Protein AF-A0A0G0XIB4-F1 (afdb_monomer_lite)

InterPro domains:
  IPR001347 SIS domain [PF01380] (2-61)
  IPR001347 SIS domain [PS51464] (1-76)
  IPR035466 GlmS/AgaS, SIS domain 1 [cd05008] (2-67)
  IPR046348 SIS domain superfamily [SSF53697] (2-112)

Foldseek 3Di:
DDPLVVLVVCVVVVHAFADEEQDDPPSSQVSHPHHHHLVQPDDPDPQDDSSVVSVVLVVQLVVCVVVVNNVVSVVVVVVVVVVVVVCVDPVNVVVVVVVCVVCLPPPDDDDDDDDVCVVVRVSVVVVCCVVSVVVVVVVVVVCVVVVD

Structure (mmCIF, N/CA/C/O backbone):
data_AF-A0A0G0XIB4-F1
#
_entry.id   AF-A0A0G0XIB4-F1
#
loop_
_atom_site.group_PDB
_atom_site.id
_atom_site.type_symbol
_atom_site.label_atom_id
_atom_site.label_alt_id
_atom_site.label_comp_id
_atom_site.label_asym_id
_atom_site.label_entity_id
_atom_site.label_seq_id
_atom_site.pdbx_PDB_ins_code
_atom_site.Cartn_x
_atom_site.Cartn_y
_atom_site.Cartn_z
_atom_site.occupancy
_atom_site.B_iso_or_equiv
_atom_site.auth_seq_id
_atom_site.auth_comp_id
_atom_site.auth_asym_id
_atom_site.auth_atom_id
_atom_site.pdbx_PDB_model_num
ATOM 1 N N . MET A 1 1 ? -15.398 -2.734 -13.337 1.00 52.03 1 MET A N 1
ATOM 2 C CA . MET A 1 1 ? -14.143 -3.179 -13.973 1.00 52.03 1 MET A CA 1
ATOM 3 C C . MET A 1 1 ? -13.366 -3.996 -12.958 1.00 52.03 1 MET A C 1
ATOM 5 O O . MET A 1 1 ? -13.065 -3.476 -11.889 1.00 52.03 1 MET A O 1
ATOM 9 N N . ASP A 1 2 ? -13.130 -5.273 -13.250 1.00 86.25 2 ASP A N 1
ATOM 10 C CA . ASP A 1 2 ? -12.326 -6.165 -12.408 1.00 86.25 2 ASP A CA 1
ATOM 11 C C . ASP A 1 2 ? -10.836 -6.011 -12.775 1.00 86.25 2 ASP A C 1
ATOM 13 O O . ASP A 1 2 ? -10.474 -5.894 -13.952 1.00 86.25 2 ASP A O 1
ATOM 17 N N . ILE A 1 3 ? -9.955 -6.002 -11.772 1.00 86.62 3 ILE A N 1
ATOM 18 C CA . ILE A 1 3 ? -8.498 -5.926 -11.950 1.00 86.62 3 ILE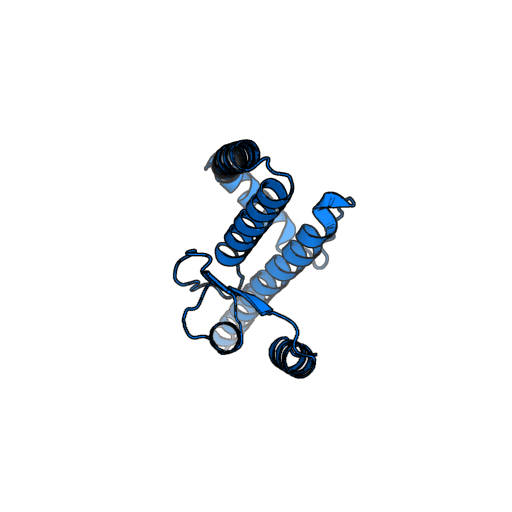 A CA 1
ATOM 19 C C . ILE A 1 3 ? -8.015 -7.091 -12.823 1.00 86.62 3 ILE A C 1
ATOM 21 O O . ILE A 1 3 ? -7.171 -6.899 -13.696 1.00 86.62 3 ILE A O 1
ATOM 25 N N . LEU A 1 4 ? -8.568 -8.292 -12.630 1.00 90.25 4 LEU A N 1
ATOM 26 C CA . LEU A 1 4 ? -8.135 -9.477 -13.370 1.00 90.25 4 LEU A CA 1
ATOM 27 C C . LEU A 1 4 ? -8.483 -9.391 -14.855 1.00 90.25 4 LEU A C 1
ATOM 29 O O . LEU A 1 4 ? -7.665 -9.760 -15.693 1.00 90.25 4 LEU A O 1
ATOM 33 N N . GLU A 1 5 ? -9.669 -8.885 -15.189 1.00 91.69 5 GLU A N 1
ATOM 34 C CA . GLU A 1 5 ? -10.079 -8.677 -16.581 1.00 91.69 5 GLU A CA 1
ATOM 35 C C . GLU A 1 5 ? -9.167 -7.657 -17.276 1.00 91.69 5 GLU A C 1
ATOM 37 O O . GLU A 1 5 ? -8.714 -7.861 -18.400 1.00 91.69 5 GLU A O 1
ATOM 42 N N . SER A 1 6 ? -8.832 -6.587 -16.557 1.00 91.69 6 SER A N 1
ATOM 43 C CA . SER A 1 6 ? -7.949 -5.522 -17.037 1.00 91.69 6 SER A CA 1
ATOM 44 C C . SER A 1 6 ? -6.541 -6.045 -17.329 1.00 91.69 6 SER A C 1
ATOM 46 O O . SER A 1 6 ? -5.966 -5.758 -18.377 1.00 91.69 6 SER A O 1
ATOM 48 N N . VAL A 1 7 ? -6.000 -6.865 -16.423 1.00 92.94 7 VAL A N 1
ATOM 49 C CA . VAL A 1 7 ? -4.682 -7.492 -16.581 1.00 92.94 7 VAL A CA 1
ATOM 50 C C . VAL A 1 7 ? -4.672 -8.495 -17.735 1.00 92.94 7 VAL A C 1
ATOM 52 O O . VAL A 1 7 ? -3.703 -8.526 -18.490 1.00 92.94 7 VAL A O 1
ATOM 55 N N . LYS A 1 8 ? -5.745 -9.277 -17.921 1.00 92.44 8 LYS A N 1
ATOM 56 C CA . LYS A 1 8 ? -5.875 -10.193 -19.068 1.00 92.44 8 LYS A CA 1
ATOM 57 C C . LYS A 1 8 ? -5.827 -9.436 -20.397 1.00 92.44 8 LYS A C 1
ATOM 59 O O . LYS A 1 8 ? -4.979 -9.746 -21.226 1.00 92.44 8 LYS A O 1
ATOM 64 N N . LYS A 1 9 ? -6.630 -8.376 -20.540 1.00 93.88 9 LYS A N 1
ATOM 65 C CA . LYS A 1 9 ? -6.638 -7.505 -21.732 1.00 93.88 9 LYS A CA 1
ATOM 66 C C . LYS A 1 9 ? -5.281 -6.845 -21.992 1.00 93.88 9 LYS A C 1
ATOM 68 O O . LYS A 1 9 ? -4.846 -6.732 -23.134 1.00 93.88 9 LYS A O 1
ATOM 73 N N . ALA A 1 10 ? -4.579 -6.417 -20.942 1.00 93.06 10 ALA A N 1
ATOM 74 C CA . ALA A 1 10 ? -3.225 -5.879 -21.080 1.00 93.06 10 ALA A CA 1
ATOM 75 C C . ALA A 1 10 ? -2.234 -6.946 -21.582 1.00 93.06 10 ALA A C 1
ATOM 77 O O . ALA A 1 10 ? -1.400 -6.665 -22.444 1.00 93.06 10 ALA A O 1
ATOM 78 N N . LYS A 1 11 ? -2.360 -8.185 -21.094 1.00 91.81 11 LYS A N 1
ATOM 79 C CA . LYS A 1 11 ? -1.515 -9.309 -21.506 1.00 91.81 11 LYS A CA 1
ATOM 80 C C . LYS A 1 11 ? -1.782 -9.755 -22.946 1.00 91.81 11 LYS A C 1
ATOM 82 O O . LYS A 1 11 ? -0.832 -10.044 -23.666 1.00 91.81 11 LYS A O 1
ATOM 87 N N . GLU A 1 12 ? -3.038 -9.733 -23.394 1.00 94.06 12 GLU A N 1
ATOM 88 C CA . GLU A 1 12 ? -3.418 -9.943 -24.805 1.00 94.06 12 GLU A CA 1
ATOM 89 C C . GLU A 1 12 ? -2.713 -8.942 -25.733 1.00 94.06 12 GLU A C 1
ATOM 91 O O . GLU A 1 12 ? -2.263 -9.295 -26.820 1.00 94.06 12 GLU A O 1
ATOM 96 N N . ARG A 1 13 ? -2.513 -7.707 -25.257 1.00 95.62 13 ARG A N 1
ATOM 97 C CA . ARG A 1 13 ? -1.742 -6.659 -25.945 1.00 95.62 13 ARG A CA 1
ATOM 98 C C . ARG A 1 13 ? -0.224 -6.775 -25.753 1.00 95.62 13 ARG A C 1
ATOM 100 O O . ARG A 1 13 ? 0.499 -5.828 -26.044 1.00 95.62 13 ARG A O 1
ATOM 107 N N . ARG A 1 14 ? 0.270 -7.917 -25.264 1.00 93.62 14 ARG A N 1
ATOM 108 C CA . ARG A 1 14 ? 1.693 -8.211 -25.010 1.00 93.62 14 ARG A CA 1
ATOM 109 C C . ARG A 1 14 ? 2.369 -7.277 -23.994 1.00 93.62 14 ARG A C 1
ATOM 111 O O . ARG A 1 14 ? 3.598 -7.213 -23.953 1.00 93.62 14 ARG A O 1
ATOM 118 N N . ALA A 1 15 ? 1.604 -6.577 -23.152 1.00 94.88 15 ALA A N 1
ATOM 119 C CA . ALA A 1 15 ? 2.175 -5.752 -22.092 1.00 94.88 15 ALA A CA 1
ATOM 120 C C . ALA A 1 15 ? 2.822 -6.626 -21.008 1.00 94.88 15 ALA A C 1
ATOM 122 O O . ALA A 1 15 ? 2.275 -7.663 -20.624 1.00 94.88 15 ALA A O 1
ATOM 123 N N . LYS A 1 16 ? 3.968 -6.180 -20.483 1.00 94.12 16 LYS A N 1
ATOM 124 C CA . LYS A 1 16 ? 4.590 -6.792 -19.306 1.00 94.12 16 LYS A CA 1
ATOM 125 C C . LYS A 1 16 ? 3.819 -6.402 -18.054 1.00 94.12 16 LYS A C 1
ATOM 127 O O . LYS A 1 16 ? 3.543 -5.225 -17.831 1.00 94.12 16 LYS A O 1
ATOM 132 N N . ILE A 1 17 ? 3.498 -7.385 -17.223 1.00 94.12 17 ILE A N 1
ATOM 133 C CA . ILE A 1 17 ? 2.692 -7.184 -16.021 1.00 94.12 17 ILE A CA 1
ATOM 134 C C . ILE A 1 17 ? 3.565 -7.355 -14.781 1.00 94.12 17 ILE A C 1
ATOM 136 O O . ILE A 1 17 ? 4.075 -8.444 -14.519 1.00 94.12 17 ILE A O 1
ATOM 140 N N . ALA A 1 18 ? 3.671 -6.302 -13.975 1.00 92.12 18 ALA A N 1
ATOM 141 C CA . ALA A 1 18 ? 4.213 -6.373 -12.624 1.00 92.12 18 ALA A CA 1
ATOM 142 C C . ALA A 1 18 ? 3.073 -6.337 -11.600 1.00 92.12 18 ALA A C 1
ATOM 144 O O . ALA A 1 18 ? 2.210 -5.461 -11.669 1.00 92.12 18 ALA A O 1
ATOM 145 N N . CYS A 1 19 ? 3.059 -7.268 -10.644 1.00 92.69 19 CYS A N 1
ATOM 146 C CA . CYS A 1 19 ? 2.123 -7.228 -9.522 1.00 92.69 19 CYS A CA 1
ATOM 147 C C . CYS A 1 19 ? 2.823 -7.057 -8.183 1.00 92.69 19 CYS A C 1
ATOM 149 O O . CYS A 1 19 ? 3.882 -7.635 -7.930 1.00 92.69 19 CYS A O 1
ATOM 151 N N . LEU A 1 20 ? 2.120 -6.368 -7.290 1.00 91.62 20 LEU A N 1
ATOM 152 C CA . LEU A 1 20 ? 2.424 -6.285 -5.875 1.00 91.62 20 LEU A CA 1
ATOM 153 C C . LEU A 1 20 ? 1.245 -6.872 -5.096 1.00 91.62 20 LEU A C 1
ATOM 155 O O . LEU A 1 20 ? 0.137 -6.341 -5.138 1.00 91.62 20 LEU A O 1
ATOM 159 N N . THR A 1 21 ? 1.458 -8.005 -4.432 1.00 90.62 21 THR A N 1
ATOM 160 C CA . THR A 1 21 ? 0.392 -8.751 -3.746 1.00 90.62 21 THR A CA 1
ATOM 161 C C . THR A 1 21 ? 0.884 -9.336 -2.431 1.00 90.62 21 THR A C 1
ATOM 163 O O . THR A 1 21 ? 2.073 -9.564 -2.240 1.00 90.62 21 THR A O 1
ATOM 166 N N . ASN A 1 22 ? -0.024 -9.561 -1.485 1.00 88.12 22 ASN A N 1
ATOM 167 C CA . ASN A 1 22 ? 0.318 -10.154 -0.191 1.00 88.12 22 ASN A CA 1
ATOM 168 C C . ASN A 1 22 ? 0.088 -11.674 -0.172 1.00 88.12 22 ASN A C 1
ATOM 170 O O . ASN A 1 22 ? 0.518 -12.345 0.760 1.00 88.12 22 ASN A O 1
ATOM 174 N N . VAL A 1 23 ? -0.611 -12.210 -1.181 1.00 85.75 23 VAL A N 1
ATOM 175 C CA . VAL A 1 23 ? -1.009 -13.621 -1.235 1.00 85.75 23 VAL A CA 1
ATOM 176 C C . VAL A 1 23 ? -0.254 -14.320 -2.368 1.00 85.75 23 VAL A C 1
ATOM 178 O O . VAL A 1 23 ? -0.566 -14.069 -3.546 1.00 85.75 23 VAL A O 1
ATOM 181 N N . PRO A 1 24 ? 0.721 -15.191 -2.043 1.00 86.44 24 PRO A N 1
ATOM 182 C CA . PRO A 1 24 ? 1.410 -15.984 -3.051 1.00 86.44 24 PRO A CA 1
ATOM 183 C C . PRO A 1 24 ? 0.411 -16.897 -3.765 1.00 86.44 24 PRO A C 1
ATOM 185 O O . PRO A 1 24 ? -0.561 -17.366 -3.178 1.00 86.44 24 PRO A O 1
ATOM 188 N N . GLY A 1 25 ? 0.616 -17.108 -5.064 1.00 85.81 25 GLY A N 1
ATOM 189 C CA . GLY A 1 25 ? -0.233 -17.999 -5.855 1.00 85.81 25 GLY A CA 1
ATOM 190 C C . GLY A 1 25 ? -1.643 -17.480 -6.156 1.00 85.81 25 GLY A C 1
ATOM 191 O O . GLY A 1 25 ? -2.394 -18.198 -6.806 1.00 85.81 25 GLY A O 1
ATOM 192 N N . SER A 1 26 ? -2.016 -16.258 -5.756 1.00 88.62 26 SER A N 1
ATOM 193 C CA . SER A 1 26 ? -3.292 -15.630 -6.148 1.00 88.62 26 SER A CA 1
ATOM 194 C C . SER A 1 26 ? -3.445 -15.497 -7.675 1.00 88.62 26 SER A C 1
ATOM 196 O O . SER A 1 26 ? -2.461 -15.519 -8.414 1.00 88.62 26 SER A O 1
ATOM 198 N N . SER A 1 27 ? -4.675 -15.334 -8.179 1.00 90.62 27 SER A N 1
ATOM 199 C CA . SER A 1 27 ? -4.926 -15.214 -9.628 1.00 90.62 27 SER A CA 1
ATOM 200 C C . SER A 1 27 ? -4.101 -14.099 -10.276 1.00 90.62 27 SER A C 1
ATOM 202 O O . SER A 1 27 ? -3.509 -14.317 -11.328 1.00 90.62 27 SER A O 1
ATOM 204 N N . LEU A 1 28 ? -3.987 -12.942 -9.614 1.00 90.50 28 LEU A N 1
ATOM 205 C CA . LEU A 1 28 ? -3.132 -11.846 -10.070 1.00 90.50 28 LEU A CA 1
ATOM 206 C C . LEU A 1 28 ? -1.651 -12.261 -10.091 1.00 90.50 28 LEU A C 1
ATOM 208 O O . LEU A 1 28 ? -0.991 -12.087 -11.106 1.00 90.50 28 LEU A O 1
ATOM 212 N N . TYR A 1 29 ? -1.162 -12.898 -9.020 1.00 91.19 29 TYR A N 1
ATOM 213 C CA . TYR A 1 29 ? 0.216 -13.396 -8.925 1.00 91.19 29 TYR A CA 1
ATOM 214 C C . TYR A 1 29 ? 0.582 -14.361 -10.060 1.00 91.19 29 TYR A C 1
ATOM 216 O O . TYR A 1 29 ? 1.689 -14.308 -10.591 1.00 91.19 29 TYR A O 1
ATOM 224 N N . ARG A 1 30 ? -0.338 -15.256 -10.439 1.00 90.69 30 ARG A N 1
ATOM 225 C CA . ARG A 1 30 ? -0.117 -16.218 -11.531 1.00 90.69 30 ARG A CA 1
ATOM 226 C C . ARG A 1 30 ? -0.127 -15.557 -12.908 1.00 90.69 30 ARG A C 1
ATOM 228 O O . ARG A 1 30 ? 0.595 -16.002 -13.791 1.00 90.69 30 ARG A O 1
ATOM 235 N N . LEU A 1 31 ? -0.936 -14.513 -13.088 1.00 90.88 31 LEU A N 1
ATOM 236 C CA . LEU A 1 31 ? -1.063 -13.803 -14.362 1.00 90.88 31 LEU A CA 1
ATOM 237 C C . LEU A 1 31 ? 0.098 -12.838 -14.640 1.00 90.88 31 LEU A C 1
ATOM 239 O O . LEU A 1 31 ? 0.330 -12.504 -15.804 1.00 90.88 31 LEU A O 1
ATOM 243 N N . SER A 1 32 ? 0.827 -12.402 -13.613 1.00 92.31 32 SER A N 1
ATOM 244 C CA . SER A 1 32 ? 1.912 -11.425 -13.735 1.00 92.31 32 SER A CA 1
ATOM 245 C C . SER A 1 32 ? 3.263 -12.031 -14.107 1.00 92.31 32 SER A C 1
ATOM 247 O O . SER A 1 32 ? 3.582 -13.157 -13.729 1.00 92.31 32 SER A O 1
ATOM 249 N N . ASP A 1 33 ? 4.070 -11.252 -14.825 1.00 93.06 33 ASP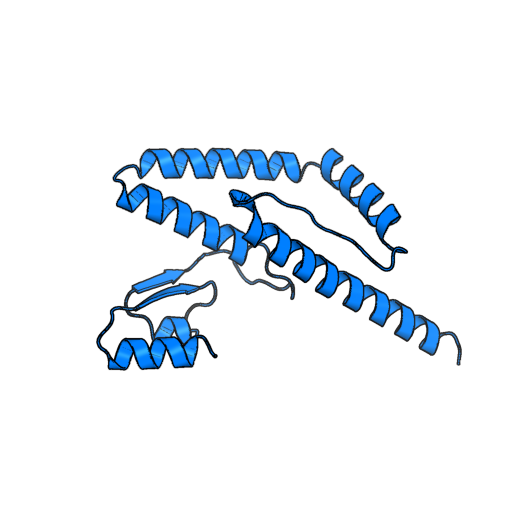 A N 1
ATOM 250 C CA . ASP A 1 33 ? 5.422 -11.623 -15.248 1.00 93.06 33 ASP A CA 1
ATOM 251 C C . ASP A 1 33 ? 6.437 -11.295 -14.144 1.00 93.06 33 ASP A C 1
ATOM 253 O O . ASP A 1 33 ? 7.257 -12.135 -13.780 1.00 93.06 33 ASP A O 1
ATOM 257 N N . TYR A 1 34 ? 6.315 -10.109 -13.538 1.00 92.69 34 TYR A N 1
ATOM 258 C CA . TYR A 1 34 ? 7.098 -9.697 -12.373 1.00 92.69 34 TYR A CA 1
ATOM 259 C C . TYR A 1 34 ? 6.235 -9.766 -11.117 1.00 92.69 34 TYR A C 1
ATOM 261 O O . TYR A 1 34 ? 5.143 -9.196 -11.059 1.00 92.69 34 TYR A O 1
ATOM 269 N N . LYS A 1 35 ? 6.715 -10.483 -10.102 1.00 92.19 35 LYS A N 1
ATOM 270 C CA . LYS A 1 35 ? 5.908 -10.868 -8.942 1.00 92.19 35 LYS A CA 1
ATOM 271 C C . LYS A 1 35 ? 6.573 -10.393 -7.660 1.00 92.19 35 LYS A C 1
ATOM 273 O O . LYS A 1 35 ? 7.586 -10.946 -7.248 1.00 92.19 35 LYS A O 1
ATOM 278 N N . MET A 1 36 ? 5.982 -9.392 -7.018 1.00 90.88 36 MET A N 1
ATOM 279 C CA . MET A 1 36 ? 6.472 -8.845 -5.757 1.00 90.88 36 MET A CA 1
ATOM 280 C C . MET A 1 36 ? 5.508 -9.203 -4.630 1.00 90.88 36 MET A C 1
ATOM 282 O O . MET A 1 36 ? 4.313 -8.892 -4.687 1.00 90.88 36 MET A O 1
ATOM 286 N N . LEU A 1 37 ? 6.032 -9.872 -3.603 1.00 90.62 37 LEU A N 1
ATOM 287 C CA . LEU A 1 37 ? 5.284 -10.157 -2.386 1.00 90.62 37 LEU A CA 1
ATOM 288 C C . LEU A 1 37 ? 5.513 -9.046 -1.367 1.00 90.62 37 LEU A C 1
ATOM 290 O O . LEU A 1 37 ? 6.650 -8.714 -1.057 1.00 90.62 37 LEU A O 1
ATOM 294 N N . ILE A 1 38 ? 4.425 -8.508 -0.816 1.00 90.38 38 ILE A N 1
ATOM 295 C CA . ILE A 1 38 ? 4.488 -7.415 0.167 1.00 90.38 38 ILE A CA 1
ATOM 296 C C . ILE A 1 38 ? 5.110 -7.885 1.492 1.00 90.38 38 ILE A C 1
AT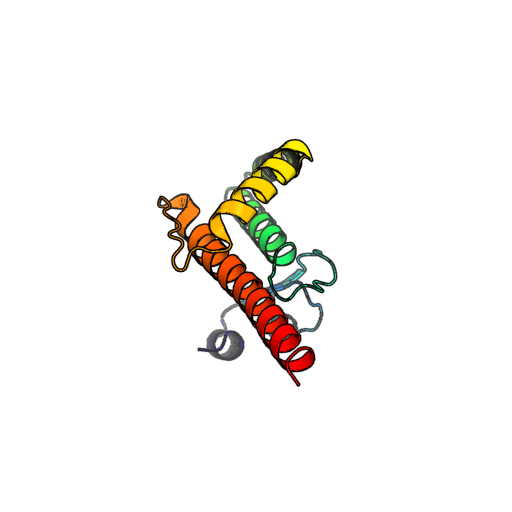OM 298 O O . ILE A 1 38 ? 5.718 -7.091 2.204 1.00 90.38 38 ILE A O 1
ATOM 302 N N . GLY A 1 39 ? 4.923 -9.160 1.851 1.00 84.69 39 GLY A N 1
ATOM 303 C CA . GLY A 1 39 ? 5.458 -9.726 3.092 1.00 84.69 39 GLY A CA 1
ATOM 304 C C . GLY A 1 39 ? 4.776 -9.211 4.366 1.00 84.69 39 GLY A C 1
ATOM 305 O O . GLY A 1 39 ? 5.353 -9.285 5.445 1.00 84.69 39 GLY A O 1
ATOM 306 N N . ALA A 1 40 ? 3.539 -8.707 4.285 1.00 81.00 40 ALA A N 1
ATOM 307 C CA . ALA A 1 40 ? 2.817 -8.166 5.444 1.00 81.00 40 ALA A CA 1
ATOM 308 C C . ALA A 1 40 ? 2.232 -9.249 6.384 1.00 81.00 40 ALA A C 1
ATOM 310 O O . ALA A 1 40 ? 1.606 -8.920 7.399 1.00 81.00 40 ALA A O 1
ATOM 311 N N . GLY A 1 41 ? 2.418 -10.533 6.050 1.00 80.69 41 GLY A N 1
ATOM 312 C CA . GLY A 1 41 ? 1.810 -11.676 6.734 1.00 80.69 41 GLY A CA 1
ATOM 313 C C . GLY A 1 41 ? 0.293 -11.779 6.498 1.00 80.69 41 GLY A C 1
ATOM 314 O O . GLY A 1 41 ? -0.281 -10.961 5.774 1.00 80.69 41 GLY A O 1
ATOM 315 N N . PRO A 1 42 ? -0.394 -12.772 7.094 1.00 73.81 42 PRO A N 1
A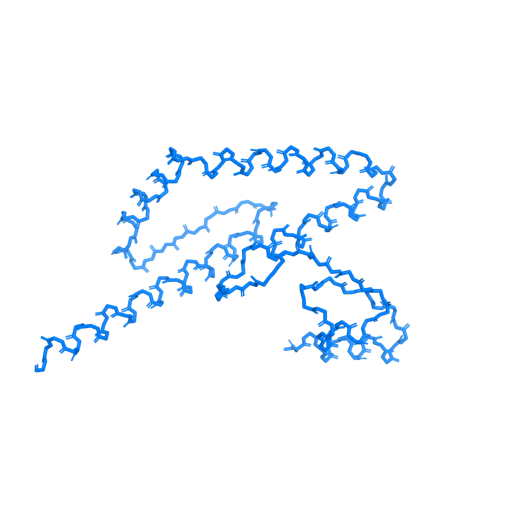TOM 316 C CA . PRO A 1 42 ? -1.831 -12.954 6.909 1.00 73.81 42 PRO A CA 1
ATOM 317 C C . PRO A 1 42 ? -2.629 -11.778 7.490 1.00 73.81 42 PRO A C 1
ATOM 319 O O . PRO A 1 42 ? -2.500 -11.413 8.664 1.00 73.81 42 PRO A O 1
ATOM 322 N N . GLU A 1 43 ? -3.498 -11.191 6.669 1.00 72.44 43 GLU A N 1
ATOM 323 C CA . GLU A 1 43 ? -4.350 -10.067 7.053 1.00 72.44 43 GLU A CA 1
ATOM 324 C C . GLU A 1 43 ? -5.723 -10.589 7.506 1.00 72.44 43 GLU A C 1
ATOM 326 O O . GLU A 1 43 ? -6.623 -10.808 6.706 1.00 72.44 43 GLU A O 1
ATOM 331 N N . LYS A 1 44 ? -5.876 -10.827 8.817 1.00 61.94 44 LYS A N 1
ATOM 332 C CA . LYS A 1 44 ? -7.122 -11.360 9.412 1.00 61.94 44 LYS A CA 1
ATOM 333 C C . LYS A 1 44 ? -8.260 -10.329 9.506 1.00 61.94 44 LYS A C 1
ATOM 335 O O . LYS A 1 44 ? -9.398 -10.690 9.784 1.00 61.94 44 LYS A O 1
ATOM 340 N N . ALA A 1 45 ? -7.959 -9.039 9.348 1.00 63.91 45 ALA A N 1
ATOM 341 C CA . ALA A 1 45 ? -8.933 -7.961 9.492 1.00 63.91 45 ALA A CA 1
ATOM 342 C C . ALA A 1 45 ? -9.509 -7.551 8.128 1.00 63.91 45 ALA A C 1
ATOM 344 O O . ALA A 1 45 ? -8.759 -7.294 7.197 1.00 63.91 45 ALA A O 1
ATOM 345 N N . VAL A 1 46 ? -10.835 -7.387 8.052 1.00 58.56 46 VAL A N 1
ATOM 346 C CA . VAL A 1 46 ? -11.565 -6.974 6.830 1.00 58.56 46 VAL A CA 1
ATOM 347 C C . VAL A 1 46 ? -11.075 -5.632 6.267 1.00 58.56 46 VAL A C 1
ATOM 349 O O . VAL A 1 46 ? -11.098 -5.401 5.063 1.00 58.56 46 VAL A O 1
ATOM 352 N N . ALA A 1 47 ? -10.617 -4.729 7.136 1.00 68.50 47 ALA A N 1
ATOM 353 C CA . ALA A 1 47 ? -10.019 -3.467 6.718 1.00 68.50 47 ALA A CA 1
ATOM 354 C C . ALA A 1 47 ? -8.505 -3.641 6.550 1.00 68.50 47 ALA A C 1
ATOM 356 O O . ALA A 1 47 ? -7.809 -3.803 7.556 1.00 68.50 47 ALA A O 1
ATOM 357 N N . SER A 1 48 ? -8.009 -3.550 5.310 1.00 71.06 48 SER A N 1
ATOM 358 C CA . SER A 1 48 ? -6.573 -3.656 5.033 1.00 71.06 48 SER A CA 1
ATOM 359 C C . SER A 1 48 ? -5.803 -2.501 5.671 1.00 71.06 48 SER A C 1
ATOM 361 O O . SER A 1 48 ? -6.148 -1.323 5.503 1.00 71.06 48 SER A O 1
ATOM 363 N N . THR A 1 49 ? -4.766 -2.842 6.425 1.00 79.62 49 THR A N 1
ATOM 364 C CA . THR A 1 49 ? -3.869 -1.920 7.121 1.00 79.62 49 THR A CA 1
ATOM 365 C C . THR A 1 49 ? -2.425 -2.236 6.775 1.00 79.62 49 THR A C 1
ATOM 367 O O . THR A 1 49 ? -1.746 -1.392 6.195 1.00 79.62 49 THR A O 1
ATOM 370 N N . LYS A 1 50 ? -1.973 -3.457 7.073 1.00 84.44 50 LYS A N 1
ATOM 371 C CA . LYS A 1 50 ? -0.572 -3.860 6.926 1.00 84.44 50 LYS A CA 1
ATOM 372 C C . LYS A 1 50 ? -0.199 -4.001 5.460 1.00 84.44 50 LYS A C 1
ATOM 374 O O . LYS A 1 50 ? 0.825 -3.464 5.049 1.00 84.44 50 LYS A O 1
ATOM 379 N N . ALA A 1 51 ? -1.050 -4.665 4.672 1.00 85.19 51 ALA A N 1
ATOM 380 C CA . ALA A 1 51 ? -0.786 -4.837 3.249 1.00 85.19 51 ALA A CA 1
ATOM 381 C C . ALA A 1 51 ? -0.779 -3.481 2.534 1.00 85.19 51 ALA A C 1
ATOM 383 O O . ALA A 1 51 ? 0.116 -3.227 1.739 1.00 85.19 51 ALA A O 1
ATOM 384 N N . PHE A 1 52 ? -1.696 -2.568 2.879 1.00 86.88 52 PHE A N 1
ATOM 385 C CA . PHE A 1 52 ? -1.701 -1.213 2.321 1.00 86.88 52 PHE A CA 1
ATOM 386 C C . PHE A 1 52 ? -0.413 -0.431 2.619 1.00 86.88 52 PHE A C 1
ATOM 388 O O . PHE A 1 52 ? 0.209 0.098 1.701 1.00 86.88 52 PHE A O 1
ATOM 395 N N . SER A 1 53 ? 0.022 -0.381 3.882 1.00 88.12 53 SER A N 1
ATOM 396 C CA . SER A 1 53 ? 1.270 0.304 4.245 1.00 88.12 53 SER A CA 1
ATOM 397 C C . SER A 1 53 ? 2.496 -0.346 3.600 1.00 88.12 53 SER A C 1
ATOM 399 O O . SER A 1 53 ? 3.383 0.361 3.130 1.00 88.12 53 SER A O 1
ATOM 401 N N . GLY A 1 54 ? 2.527 -1.679 3.520 1.00 89.31 54 GLY A N 1
ATOM 402 C CA . GLY A 1 54 ? 3.579 -2.404 2.815 1.00 89.31 54 GLY A CA 1
ATOM 403 C C . GLY A 1 54 ? 3.593 -2.105 1.314 1.00 89.31 54 GLY A C 1
ATOM 404 O O . GLY A 1 54 ? 4.670 -1.934 0.749 1.00 89.31 54 GLY A O 1
ATOM 405 N N . MET A 1 55 ? 2.425 -1.965 0.675 1.00 90.75 55 MET A N 1
ATOM 406 C CA . MET A 1 55 ? 2.339 -1.567 -0.735 1.00 90.75 55 MET A CA 1
ATOM 407 C C . MET A 1 55 ? 2.941 -0.185 -0.974 1.00 90.75 55 MET A C 1
ATOM 409 O O . MET A 1 55 ? 3.759 -0.024 -1.875 1.00 90.75 55 MET A O 1
ATOM 413 N N . LEU A 1 56 ? 2.584 0.795 -0.139 1.00 90.50 56 LEU A N 1
ATOM 414 C CA . LEU A 1 56 ? 3.149 2.142 -0.228 1.00 90.50 56 LEU A CA 1
ATOM 415 C C . LEU A 1 56 ? 4.670 2.134 -0.048 1.00 90.50 56 LEU A C 1
ATOM 417 O O . LEU A 1 56 ? 5.368 2.805 -0.800 1.00 90.50 56 LEU A O 1
ATOM 421 N N . ALA A 1 57 ? 5.189 1.353 0.903 1.00 92.25 57 ALA A N 1
ATOM 422 C CA . ALA A 1 57 ? 6.628 1.257 1.129 1.00 92.25 57 ALA A CA 1
ATOM 423 C C . ALA A 1 57 ? 7.375 0.736 -0.111 1.00 92.25 57 ALA A C 1
ATOM 425 O O . ALA A 1 57 ? 8.388 1.312 -0.503 1.00 92.25 57 ALA A O 1
ATOM 426 N N . HIS A 1 58 ? 6.844 -0.302 -0.765 1.00 92.94 58 HIS A N 1
ATOM 427 C CA . HIS A 1 58 ? 7.420 -0.825 -2.006 1.00 92.94 58 HIS A CA 1
ATOM 428 C C . HIS A 1 58 ? 7.352 0.201 -3.137 1.00 92.94 58 HIS A C 1
ATOM 430 O O . HIS A 1 58 ? 8.360 0.420 -3.796 1.00 92.94 58 HIS A O 1
ATOM 436 N N . LEU A 1 59 ? 6.211 0.873 -3.331 1.00 92.31 59 LEU A N 1
ATOM 437 C CA . LEU A 1 59 ? 6.066 1.893 -4.376 1.00 92.31 59 LEU A CA 1
ATOM 438 C C . LEU A 1 59 ? 7.035 3.064 -4.182 1.00 92.31 59 LEU A C 1
ATOM 440 O O . LEU A 1 59 ? 7.653 3.507 -5.147 1.00 92.31 59 LEU A O 1
ATOM 444 N N . VAL A 1 60 ? 7.210 3.531 -2.942 1.00 93.19 60 VAL A N 1
ATOM 445 C CA . VAL A 1 60 ? 8.191 4.574 -2.614 1.00 93.19 60 VAL A CA 1
ATOM 446 C C . VAL A 1 60 ? 9.600 4.089 -2.940 1.00 93.19 60 VAL A C 1
ATOM 448 O O . VAL A 1 60 ? 10.332 4.783 -3.640 1.00 93.19 60 VAL A O 1
ATOM 451 N N . LEU A 1 61 ? 9.983 2.889 -2.498 1.00 94.00 61 LEU A N 1
ATOM 452 C CA . LEU A 1 61 ? 11.320 2.366 -2.771 1.00 94.00 61 LEU A CA 1
ATOM 453 C C . LEU A 1 61 ? 11.569 2.169 -4.271 1.00 94.00 61 LEU A C 1
ATOM 455 O O . LEU A 1 61 ? 12.645 2.511 -4.751 1.00 94.00 61 LEU A O 1
ATOM 459 N N . SER A 1 62 ? 10.574 1.682 -5.015 1.00 93.19 62 SER A N 1
ATOM 460 C CA . SER A 1 62 ? 10.632 1.560 -6.472 1.00 93.19 62 SER A CA 1
ATOM 461 C C . SER A 1 62 ? 10.802 2.921 -7.146 1.00 93.19 62 SER A C 1
ATOM 463 O O . SER A 1 62 ? 11.654 3.045 -8.018 1.00 93.19 62 SER A O 1
ATOM 465 N N . ALA A 1 63 ? 10.072 3.954 -6.717 1.00 94.69 63 ALA A N 1
ATOM 466 C CA . ALA A 1 63 ? 10.223 5.306 -7.257 1.00 94.69 63 ALA A CA 1
ATOM 467 C C . ALA A 1 63 ? 11.633 5.871 -7.014 1.00 94.69 63 ALA A C 1
ATOM 469 O O . ALA A 1 63 ? 12.260 6.385 -7.937 1.00 94.69 63 ALA A O 1
ATOM 470 N N . TYR A 1 64 ? 12.171 5.712 -5.800 1.00 96.19 64 TYR A N 1
ATOM 471 C CA . TYR A 1 64 ? 13.551 6.105 -5.495 1.00 96.19 64 TYR A CA 1
ATOM 472 C C . TYR A 1 64 ? 14.578 5.281 -6.273 1.00 96.19 64 TYR A C 1
ATOM 474 O O . TYR A 1 64 ? 15.603 5.816 -6.682 1.00 96.19 64 TYR A O 1
ATOM 482 N N . SER A 1 65 ? 14.314 3.993 -6.497 1.00 94.75 65 SER A N 1
ATOM 483 C CA . SER A 1 65 ? 15.185 3.128 -7.292 1.00 94.75 65 SER A CA 1
ATOM 484 C C . SER A 1 65 ? 15.226 3.552 -8.759 1.00 94.75 65 SER A C 1
ATOM 486 O O . SER A 1 65 ? 16.301 3.549 -9.344 1.00 94.75 65 SER A O 1
ATOM 488 N N . LEU A 1 66 ? 14.083 3.937 -9.340 1.00 94.88 66 LEU A N 1
ATOM 489 C CA . LEU A 1 66 ? 14.000 4.445 -10.715 1.00 94.88 66 LEU A CA 1
ATOM 490 C C . LEU A 1 66 ? 14.722 5.787 -10.888 1.00 94.88 66 LEU A C 1
ATOM 492 O O . LEU A 1 66 ? 15.177 6.095 -11.981 1.00 94.88 66 LEU A O 1
ATOM 496 N N . ALA A 1 67 ? 14.845 6.566 -9.813 1.00 96.38 67 ALA A N 1
ATOM 497 C CA . ALA A 1 67 ? 15.609 7.810 -9.778 1.00 96.38 67 ALA A CA 1
ATOM 498 C C . ALA A 1 67 ? 17.079 7.613 -9.355 1.00 96.38 67 ALA A C 1
ATOM 500 O O . ALA A 1 67 ? 17.720 8.581 -8.955 1.00 96.38 67 ALA A O 1
ATOM 501 N N . GLU A 1 68 ? 17.581 6.371 -9.346 1.00 96.56 68 GLU A N 1
ATOM 502 C CA . GLU A 1 68 ? 18.945 5.996 -8.926 1.00 96.56 68 GLU A CA 1
ATOM 503 C C . GLU A 1 68 ? 19.311 6.409 -7.482 1.00 96.56 68 GLU A C 1
ATOM 505 O O . GLU A 1 68 ? 20.472 6.463 -7.082 1.00 96.56 68 GLU A O 1
ATOM 510 N N . LYS A 1 69 ? 18.301 6.638 -6.636 1.00 96.56 69 LYS A N 1
ATOM 511 C CA . LYS A 1 69 ? 18.412 7.128 -5.250 1.00 96.56 69 LYS A CA 1
ATOM 512 C C . LYS A 1 69 ? 17.981 6.083 -4.224 1.00 96.56 69 LYS A C 1
ATOM 514 O O . LYS A 1 69 ? 17.376 6.392 -3.196 1.00 96.56 69 LYS A O 1
ATOM 519 N N . PHE A 1 70 ? 18.306 4.816 -4.472 1.00 93.88 70 PHE A N 1
ATOM 520 C CA . PHE A 1 70 ? 17.847 3.692 -3.648 1.00 93.88 70 PHE A CA 1
ATOM 521 C C . PHE A 1 70 ? 18.178 3.851 -2.150 1.00 93.88 70 PHE A C 1
ATOM 523 O O . PHE A 1 70 ? 17.309 3.674 -1.293 1.00 93.88 70 PHE A O 1
ATOM 530 N N . ARG A 1 71 ? 19.415 4.259 -1.823 1.00 95.38 71 ARG A N 1
ATOM 531 C CA . ARG A 1 71 ? 19.855 4.479 -0.431 1.00 95.38 71 ARG A CA 1
ATOM 532 C C . ARG A 1 71 ? 19.068 5.591 0.269 1.00 95.38 71 ARG A C 1
ATOM 534 O O . ARG A 1 71 ? 18.831 5.507 1.473 1.00 95.38 71 ARG A O 1
ATOM 541 N N . GLU A 1 72 ? 18.661 6.631 -0.455 1.00 95.25 72 GLU A N 1
ATOM 542 C CA . GLU A 1 72 ? 17.818 7.696 0.099 1.00 95.25 72 GLU A CA 1
ATOM 543 C C . GLU A 1 72 ? 16.410 7.180 0.387 1.00 95.25 72 GLU A C 1
ATOM 545 O O . GLU A 1 72 ? 15.895 7.400 1.483 1.00 95.25 72 GLU A O 1
ATOM 550 N N . GLY A 1 73 ? 15.830 6.415 -0.543 1.00 94.31 73 GLY A N 1
ATOM 551 C CA . GLY A 1 73 ? 14.531 5.770 -0.353 1.00 94.31 73 GLY A CA 1
ATOM 552 C C . GLY A 1 73 ? 14.499 4.880 0.890 1.00 94.31 73 GLY A C 1
ATOM 553 O O . GLY A 1 73 ? 13.571 4.968 1.694 1.00 94.31 73 GLY A O 1
ATOM 554 N N . GLN A 1 74 ? 15.554 4.092 1.124 1.00 94.88 74 GLN A N 1
ATOM 555 C CA . GLN A 1 74 ? 15.686 3.296 2.349 1.00 94.88 74 GLN A CA 1
ATOM 556 C C . GLN A 1 74 ? 15.686 4.168 3.612 1.00 94.88 74 GLN A C 1
ATOM 558 O O . GLN A 1 74 ? 14.954 3.878 4.559 1.00 94.88 74 GLN A O 1
ATOM 563 N N . LYS A 1 75 ? 16.456 5.265 3.627 1.00 95.69 75 LYS A N 1
ATOM 564 C CA . LYS A 1 75 ? 16.486 6.204 4.763 1.00 95.69 75 LYS A CA 1
ATOM 565 C C . LYS A 1 75 ? 15.113 6.822 5.026 1.00 95.69 75 LYS A C 1
ATOM 567 O O . LYS A 1 75 ? 14.721 6.950 6.185 1.00 95.69 75 LYS A O 1
ATOM 572 N N . VAL A 1 76 ? 14.379 7.188 3.973 1.00 95.12 76 VAL A N 1
ATOM 573 C CA . VAL A 1 76 ? 13.010 7.710 4.089 1.00 95.12 76 VAL A CA 1
ATOM 574 C C . VAL A 1 76 ? 12.106 6.674 4.751 1.00 95.12 76 VAL A C 1
ATOM 576 O O . VAL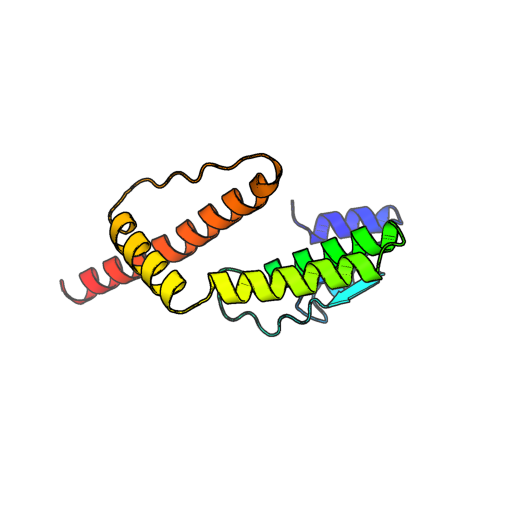 A 1 76 ? 11.464 6.993 5.748 1.00 95.12 76 VAL A O 1
ATOM 579 N N . LEU A 1 77 ? 12.118 5.422 4.285 1.00 93.69 77 LEU A N 1
ATOM 580 C CA . LEU A 1 77 ? 11.285 4.361 4.862 1.00 93.69 77 LEU A CA 1
ATOM 581 C C . LEU A 1 77 ? 11.610 4.071 6.333 1.00 93.69 77 LEU A C 1
ATOM 583 O O . LEU A 1 77 ? 10.691 3.881 7.134 1.00 93.69 77 LEU A O 1
ATOM 587 N N . VAL A 1 78 ? 12.891 4.082 6.716 1.00 94.38 78 VAL A N 1
ATOM 588 C CA . VAL A 1 78 ? 13.308 3.921 8.120 1.00 94.38 78 VAL A CA 1
ATOM 589 C C . VAL A 1 78 ? 12.757 5.061 8.982 1.00 94.38 78 VAL A C 1
ATOM 591 O O . VAL A 1 78 ? 12.087 4.802 9.984 1.00 94.38 78 VAL A O 1
ATOM 594 N N . LYS A 1 79 ? 12.920 6.318 8.549 1.00 94.81 79 LYS A N 1
ATOM 595 C CA . LYS A 1 79 ? 12.357 7.491 9.246 1.00 94.81 79 LYS A CA 1
ATOM 596 C C . LYS A 1 79 ? 10.829 7.440 9.342 1.00 94.81 79 LYS A C 1
ATOM 598 O O . LYS A 1 79 ? 10.245 7.819 10.363 1.00 94.81 79 LYS A O 1
ATOM 603 N N . THR A 1 80 ? 10.156 6.963 8.294 1.00 92.50 80 THR A N 1
ATOM 604 C CA . THR A 1 80 ? 8.700 6.780 8.299 1.00 92.50 80 THR A CA 1
ATOM 605 C C . THR A 1 80 ? 8.281 5.712 9.309 1.00 92.50 80 THR A C 1
ATOM 607 O O . THR A 1 80 ? 7.311 5.921 10.034 1.00 92.50 80 THR A O 1
ATOM 610 N N . SER A 1 81 ? 9.021 4.605 9.420 1.00 91.56 81 SER A N 1
ATOM 611 C CA . SER A 1 81 ? 8.771 3.554 10.418 1.00 91.56 81 SER A CA 1
ATOM 612 C C . SER A 1 81 ? 8.883 4.085 11.852 1.00 91.56 81 SER A C 1
ATOM 614 O O . SER A 1 81 ? 8.016 3.829 12.689 1.00 91.56 81 SER A O 1
ATOM 616 N N . GLU A 1 82 ? 9.895 4.905 12.137 1.00 92.25 82 GLU A N 1
ATOM 617 C CA . GLU A 1 82 ? 10.048 5.563 13.440 1.00 92.25 82 GLU A CA 1
ATOM 618 C C . GLU A 1 82 ? 8.895 6.526 13.740 1.00 92.25 82 GLU A C 1
ATOM 620 O O . GLU A 1 82 ? 8.327 6.513 14.835 1.00 92.25 82 GLU A O 1
ATOM 625 N N . SER A 1 83 ? 8.495 7.328 12.753 1.00 91.75 83 SER A N 1
ATOM 626 C CA . SER A 1 83 ? 7.335 8.217 12.870 1.00 91.75 83 SER A CA 1
ATOM 627 C C . SER A 1 83 ? 6.042 7.436 13.113 1.00 91.75 83 SER A C 1
ATOM 629 O O . SER A 1 83 ? 5.243 7.814 13.971 1.00 91.75 83 SER A O 1
ATOM 631 N N . ALA A 1 84 ? 5.855 6.301 12.436 1.00 89.94 84 ALA A N 1
ATOM 632 C CA . ALA A 1 84 ? 4.709 5.427 12.652 1.00 89.94 84 ALA A CA 1
ATOM 633 C C . ALA A 1 84 ? 4.670 4.886 14.092 1.00 89.94 84 ALA A C 1
ATOM 635 O O . ALA A 1 84 ? 3.608 4.893 14.714 1.00 89.94 84 ALA A O 1
ATOM 636 N N . LYS A 1 85 ? 5.820 4.503 14.669 1.00 90.50 85 LYS A N 1
ATOM 637 C CA . LYS A 1 85 ? 5.911 4.107 16.089 1.00 90.50 85 LYS A CA 1
ATOM 638 C C . LYS A 1 85 ? 5.493 5.243 17.028 1.00 90.50 85 LYS A C 1
ATOM 640 O O . LYS A 1 85 ? 4.767 4.995 17.987 1.00 90.50 85 LYS A O 1
ATOM 645 N N . LYS A 1 86 ? 5.887 6.490 16.739 1.00 90.88 86 LYS A N 1
ATOM 646 C CA . LYS A 1 86 ? 5.482 7.670 17.530 1.00 90.88 86 LYS A CA 1
ATOM 647 C C . LYS A 1 86 ? 3.971 7.910 17.470 1.00 90.88 86 LYS A C 1
ATOM 649 O O . LYS A 1 86 ? 3.348 8.143 18.507 1.00 90.88 86 LYS A O 1
ATOM 654 N N . VAL A 1 87 ? 3.362 7.795 16.289 1.00 90.00 87 VAL A N 1
ATOM 655 C CA . VAL A 1 87 ? 1.900 7.902 16.108 1.00 90.00 87 VAL A CA 1
ATOM 656 C C . VAL A 1 87 ? 1.156 6.786 16.851 1.00 90.00 87 VAL A C 1
ATOM 658 O O . VAL A 1 87 ? 0.085 7.021 17.407 1.00 90.00 87 VAL A O 1
ATOM 661 N N . LEU A 1 88 ? 1.737 5.587 16.914 1.00 89.81 88 LEU A N 1
ATOM 662 C CA . LEU A 1 88 ? 1.178 4.429 17.618 1.00 89.81 88 LEU A CA 1
ATOM 663 C C . LEU A 1 88 ? 1.545 4.364 19.110 1.00 89.81 88 LEU A C 1
ATOM 665 O O . LEU A 1 88 ? 1.223 3.379 19.774 1.00 89.81 88 LEU A O 1
ATOM 669 N N . SER A 1 89 ? 2.191 5.397 19.656 1.00 93.44 89 SER A N 1
ATOM 670 C CA . SER A 1 89 ? 2.537 5.444 21.079 1.00 93.44 89 SER A CA 1
ATOM 671 C C . SER A 1 89 ? 1.290 5.388 21.979 1.00 93.44 89 SER A C 1
ATOM 673 O O . SER A 1 89 ? 0.218 5.868 21.584 1.00 93.44 89 SER A O 1
ATOM 675 N N . PRO A 1 90 ? 1.399 4.848 23.212 1.00 92.44 90 PRO A N 1
ATOM 676 C CA . PRO A 1 90 ? 0.253 4.701 24.114 1.00 92.44 90 PRO A CA 1
ATOM 677 C C . PRO A 1 90 ? -0.516 6.007 24.354 1.00 92.44 90 PRO A C 1
ATOM 679 O O . PRO A 1 90 ? -1.748 6.007 24.377 1.00 92.44 90 PRO A O 1
ATOM 682 N N . SER A 1 91 ? 0.192 7.133 24.464 1.00 92.38 91 SER A N 1
ATOM 683 C CA . SER A 1 91 ? -0.401 8.459 24.666 1.00 92.38 91 SER A CA 1
ATOM 684 C C . SER A 1 91 ? -1.231 8.918 23.459 1.00 92.38 91 SER A C 1
ATOM 686 O O . SER A 1 91 ? -2.366 9.374 23.621 1.00 92.38 91 SER A O 1
ATOM 688 N N . SER A 1 92 ? -0.716 8.746 22.241 1.00 91.56 92 SER A N 1
ATOM 689 C CA . SER A 1 92 ? -1.439 9.041 20.998 1.00 91.56 92 SER A CA 1
ATOM 690 C C . SER A 1 92 ? -2.663 8.145 20.839 1.00 91.56 92 SER A C 1
ATOM 692 O O . SER A 1 92 ? -3.756 8.627 20.544 1.00 91.56 92 SER A O 1
ATOM 694 N N . VAL A 1 93 ? -2.524 6.851 21.134 1.00 91.81 93 VAL A N 1
ATOM 695 C CA . VAL A 1 93 ? -3.634 5.890 21.092 1.00 91.81 93 VAL A CA 1
ATOM 696 C C . VAL A 1 93 ? -4.745 6.274 22.073 1.00 91.81 93 VAL A C 1
ATOM 698 O O . VAL A 1 93 ? -5.924 6.195 21.724 1.00 91.81 93 VAL A O 1
ATOM 701 N N . GLN A 1 94 ? -4.410 6.741 23.278 1.00 92.62 94 GLN A N 1
ATOM 702 C CA . GLN A 1 94 ? -5.408 7.237 24.231 1.00 92.62 94 GLN A CA 1
ATOM 703 C C . GLN A 1 94 ? -6.140 8.484 23.716 1.00 92.62 94 GLN A C 1
ATOM 705 O O . GLN A 1 94 ? -7.366 8.554 23.820 1.00 92.62 94 GLN A O 1
ATOM 710 N N . LYS A 1 95 ? -5.426 9.446 23.115 1.00 93.06 95 LYS A N 1
ATOM 711 C CA . LYS A 1 95 ? -6.044 10.633 22.494 1.00 93.06 95 LYS A CA 1
ATOM 712 C C . LYS A 1 95 ? -7.003 10.238 21.367 1.00 93.06 95 LYS A C 1
ATOM 714 O O . LYS A 1 95 ? -8.133 10.723 21.330 1.00 93.06 95 LYS A O 1
ATOM 719 N N . ILE A 1 96 ? -6.590 9.303 20.509 1.00 91.38 96 ILE A N 1
ATOM 720 C CA . ILE A 1 96 ? -7.420 8.764 19.423 1.00 91.38 96 ILE A CA 1
ATOM 721 C C . ILE A 1 96 ? -8.670 8.077 19.987 1.00 91.38 96 ILE A C 1
ATOM 723 O O . ILE A 1 96 ? -9.762 8.300 19.474 1.00 91.38 96 ILE A O 1
ATOM 727 N N . LYS A 1 97 ? -8.554 7.297 21.073 1.00 90.56 97 LYS A N 1
ATOM 728 C CA . LYS A 1 97 ? -9.715 6.684 21.747 1.00 90.56 97 LYS A CA 1
ATOM 729 C C . LYS A 1 97 ? -10.695 7.732 22.282 1.00 90.56 97 LYS A C 1
ATOM 731 O O . LYS A 1 97 ? -11.895 7.594 22.061 1.00 90.56 97 LYS A O 1
ATOM 736 N N . LYS A 1 98 ? -10.202 8.790 22.937 1.00 92.75 98 LYS A N 1
ATOM 737 C CA . LYS A 1 98 ? -11.046 9.895 23.429 1.00 92.75 98 LYS A CA 1
ATOM 738 C C . LYS A 1 98 ? -11.771 10.601 22.280 1.00 92.75 98 LYS A C 1
ATOM 740 O O . LYS A 1 98 ? -12.961 10.881 22.385 1.00 92.75 98 LYS A O 1
ATOM 745 N N . LEU A 1 99 ? -11.083 10.853 21.165 1.00 89.38 99 LEU A N 1
ATOM 746 C CA . LEU A 1 99 ? -11.704 11.424 19.968 1.00 89.38 99 LEU A CA 1
ATOM 747 C C . LEU A 1 99 ? -12.755 10.477 19.371 1.00 89.38 99 LEU A C 1
ATOM 749 O O . LEU A 1 99 ? -13.861 10.912 19.063 1.00 89.38 99 LEU A O 1
ATOM 753 N N . ALA A 1 100 ? -12.442 9.183 19.274 1.00 88.44 100 ALA A N 1
ATOM 754 C CA . ALA A 1 100 ? -13.354 8.159 18.770 1.00 88.44 100 ALA A CA 1
ATOM 755 C C . ALA A 1 100 ? -14.662 8.095 19.579 1.00 88.44 100 ALA A C 1
ATOM 757 O O . ALA A 1 100 ? -15.735 7.943 19.001 1.00 88.44 100 ALA A O 1
ATOM 758 N N . GLN A 1 101 ? -14.591 8.267 20.903 1.00 88.62 101 GLN A N 1
ATOM 759 C CA . GLN A 1 101 ? -15.776 8.337 21.764 1.00 88.62 101 GLN A CA 1
ATOM 760 C C . GLN A 1 101 ? -16.658 9.553 21.440 1.00 88.62 101 GLN A C 1
ATOM 762 O O . GLN A 1 101 ? -17.877 9.413 21.379 1.00 88.62 101 GLN A O 1
ATOM 767 N N . LYS A 1 102 ? -16.062 10.721 21.162 1.00 87.69 102 LYS A N 1
ATOM 768 C CA . LYS A 1 102 ? -16.805 11.949 20.817 1.00 87.69 102 LYS A CA 1
ATOM 769 C C . LYS A 1 102 ? -17.546 11.848 19.480 1.00 87.69 102 LYS A C 1
ATOM 771 O O . LYS A 1 102 ? -18.612 12.439 19.328 1.00 87.69 102 LYS A O 1
ATOM 776 N N . ILE A 1 103 ? -16.990 11.110 18.518 1.00 87.06 103 ILE A N 1
ATOM 777 C CA . ILE A 1 103 ? -17.564 10.971 17.168 1.00 87.06 103 ILE A CA 1
ATOM 778 C C . ILE A 1 103 ? -18.520 9.777 17.027 1.00 87.06 103 ILE A C 1
ATOM 780 O O . ILE A 1 103 ? -19.242 9.700 16.038 1.00 87.06 103 ILE A O 1
ATOM 784 N N . LEU A 1 104 ? -18.556 8.851 17.995 1.00 83.38 104 LEU A N 1
ATOM 785 C CA . LEU A 1 104 ? -19.321 7.597 17.903 1.00 83.38 104 LEU A CA 1
ATOM 786 C C . LEU A 1 104 ? -20.821 7.817 17.624 1.00 83.38 104 LEU A C 1
ATOM 788 O O . LEU A 1 104 ? -21.428 7.082 16.838 1.00 83.38 104 LEU A O 1
ATOM 792 N N . ASN A 1 105 ? -21.392 8.843 18.259 1.00 81.69 105 ASN A N 1
ATOM 793 C CA . ASN A 1 105 ? -22.816 9.178 18.197 1.00 81.69 105 ASN A CA 1
ATOM 794 C C . ASN A 1 105 ? -23.129 10.287 17.181 1.00 81.69 105 ASN A C 1
ATOM 796 O O . ASN A 1 105 ? -24.209 10.862 17.221 1.00 81.69 105 ASN A O 1
ATOM 800 N N . LYS A 1 106 ? -22.187 10.630 16.296 1.00 84.81 106 LYS A N 1
ATOM 801 C CA . LYS A 1 106 ? -22.434 11.583 15.211 1.00 84.81 106 LYS A CA 1
ATOM 802 C C . LYS A 1 106 ? -22.894 10.833 13.964 1.00 84.81 106 LYS A C 1
ATOM 804 O O . LYS A 1 106 ? -22.409 9.738 13.668 1.00 84.81 106 LYS A O 1
ATOM 809 N N . ASP A 1 107 ? -23.840 11.419 13.241 1.00 80.38 107 ASP A N 1
ATOM 810 C CA . ASP A 1 107 ? -24.362 10.830 12.003 1.00 80.38 107 ASP A CA 1
ATOM 811 C C . ASP A 1 107 ? -23.433 11.067 10.820 1.00 80.38 107 ASP A C 1
ATOM 813 O O . ASP A 1 107 ? -23.243 10.178 9.992 1.00 80.38 107 ASP A O 1
ATOM 817 N N . ASN A 1 108 ? -22.786 12.231 10.799 1.00 85.50 108 ASN A N 1
ATOM 818 C CA . ASN A 1 108 ? -21.905 12.651 9.723 1.00 85.50 108 ASN A CA 1
ATOM 819 C C . ASN A 1 108 ? -20.510 12.964 10.266 1.00 85.50 108 ASN A C 1
ATOM 821 O O . ASN A 1 108 ? -20.356 13.621 11.297 1.00 85.50 108 ASN A O 1
ATOM 825 N N . VAL A 1 109 ? -19.492 12.495 9.548 1.00 85.69 109 VAL A N 1
ATOM 826 C CA . VAL A 1 109 ? -18.081 12.796 9.801 1.00 85.69 109 VAL A CA 1
ATOM 827 C C . VAL A 1 109 ? -17.459 13.186 8.470 1.00 85.69 109 VAL A C 1
ATOM 829 O O . VAL A 1 109 ? -17.501 12.406 7.519 1.00 85.69 109 VAL A O 1
ATOM 832 N N . TYR A 1 110 ? -16.874 14.378 8.418 1.00 85.06 110 TYR A N 1
ATOM 833 C CA . TYR A 1 110 ? -16.185 14.895 7.242 1.00 85.06 110 TYR A CA 1
ATOM 834 C C . TYR A 1 110 ? -14.676 14.799 7.457 1.00 85.06 110 TYR A C 1
ATOM 836 O O . TYR A 1 110 ? -14.164 15.214 8.496 1.00 85.06 110 TYR A O 1
ATOM 844 N N . VAL A 1 111 ? -13.973 14.229 6.481 1.00 83.62 111 VAL A N 1
ATOM 845 C CA . VAL A 1 111 ? -12.508 14.176 6.442 1.00 83.62 111 VAL A CA 1
ATOM 846 C C . VAL A 1 111 ? -12.070 15.101 5.315 1.00 83.62 111 VAL A C 1
ATOM 848 O O . VAL A 1 111 ? -12.437 14.874 4.165 1.00 83.62 111 VAL A O 1
ATOM 851 N N . ILE A 1 112 ? -11.343 16.161 5.664 1.00 84.62 112 ILE A N 1
ATOM 852 C CA . ILE A 1 112 ? -10.891 17.200 4.734 1.00 84.62 112 ILE A CA 1
ATOM 853 C C . ILE A 1 112 ? -9.376 17.090 4.614 1.00 84.62 112 ILE A C 1
ATOM 855 O O . ILE A 1 112 ? -8.676 17.042 5.626 1.00 84.62 112 ILE A O 1
ATOM 859 N N . GLU A 1 113 ? -8.875 17.034 3.384 1.00 77.38 113 GLU A N 1
ATOM 860 C CA . GLU A 1 113 ? -7.459 16.814 3.094 1.00 77.38 113 GLU A CA 1
ATOM 861 C C . GLU A 1 113 ? -6.997 17.647 1.895 1.00 77.38 113 GLU A C 1
ATOM 863 O O . GLU A 1 113 ? -7.791 17.981 1.018 1.00 77.38 113 GLU A O 1
ATOM 868 N N . GLY A 1 114 ? -5.697 17.958 1.858 1.00 73.31 114 GLY A N 1
ATOM 869 C CA . GLY A 1 114 ? -5.027 18.574 0.710 1.00 73.31 114 GLY A CA 1
ATOM 870 C C . GLY A 1 114 ? -4.416 17.545 -0.253 1.00 73.31 114 GLY A C 1
ATOM 871 O O . GLY A 1 114 ? -4.332 16.354 0.050 1.00 73.31 114 GLY A O 1
ATOM 872 N N . ASN A 1 115 ? -3.938 18.024 -1.405 1.00 70.81 115 ASN A N 1
ATOM 873 C CA . ASN A 1 115 ? -3.558 17.222 -2.580 1.00 70.81 115 ASN A CA 1
ATOM 874 C C . ASN A 1 115 ? -2.768 15.931 -2.290 1.00 70.81 115 ASN A C 1
ATOM 876 O O . ASN A 1 115 ? -3.215 14.848 -2.657 1.00 70.81 115 ASN A O 1
ATOM 880 N N . LEU A 1 116 ? -1.618 16.014 -1.611 1.00 66.62 116 LEU A N 1
ATOM 881 C CA . LEU A 1 116 ? -0.709 14.868 -1.434 1.00 66.62 116 LEU A CA 1
ATOM 882 C C . LEU A 1 116 ? -1.327 13.710 -0.626 1.00 66.62 116 LEU A C 1
ATOM 884 O O . LEU A 1 116 ? -0.859 12.575 -0.693 1.00 66.62 116 LEU A O 1
ATOM 888 N N . ILE A 1 117 ? -2.375 13.996 0.146 1.00 70.62 117 ILE A N 1
ATOM 889 C CA . ILE A 1 117 ? -2.970 13.060 1.099 1.00 70.62 117 ILE A CA 1
ATOM 890 C C . ILE A 1 117 ? -4.317 12.537 0.583 1.00 70.62 117 ILE A C 1
ATOM 892 O O . ILE A 1 117 ? -4.791 11.554 1.124 1.00 70.62 117 ILE A O 1
ATOM 896 N N . TYR A 1 118 ? -4.863 13.059 -0.523 1.00 73.19 118 TYR A N 1
ATOM 897 C CA . TYR A 1 118 ? -6.213 12.753 -1.030 1.00 73.19 118 TYR A CA 1
ATOM 898 C C . TYR A 1 118 ? -6.603 11.259 -1.011 1.00 73.19 118 TYR A C 1
ATOM 900 O O . TYR A 1 118 ? -7.702 10.873 -0.597 1.00 73.19 118 TYR A O 1
ATOM 908 N N . SER A 1 119 ? -5.684 10.383 -1.425 1.00 71.00 119 SER A N 1
ATOM 909 C CA . SER A 1 119 ? -5.888 8.929 -1.414 1.00 71.00 119 SER A CA 1
ATOM 910 C C . SER A 1 119 ? -6.084 8.362 -0.000 1.00 71.00 119 SER A C 1
ATOM 912 O O . SER A 1 119 ? -6.852 7.416 0.198 1.00 71.00 119 SER A O 1
ATOM 914 N N . CYS A 1 120 ? -5.415 8.933 0.999 1.00 74.75 120 CYS A N 1
ATOM 915 C CA . CYS A 1 120 ? -5.526 8.554 2.402 1.00 74.75 120 CYS A CA 1
ATOM 916 C C . CYS A 1 120 ? -6.904 8.885 2.978 1.00 74.75 120 CYS A C 1
ATOM 918 O O . CYS A 1 120 ? -7.430 8.059 3.723 1.00 74.75 120 CYS A O 1
ATOM 920 N N . GLY A 1 121 ? -7.534 9.994 2.596 1.00 74.12 121 GLY A N 1
ATOM 921 C CA . GLY A 1 121 ? -8.849 10.402 3.096 1.00 74.12 121 GLY A CA 1
ATOM 922 C C . GLY A 1 121 ? -9.953 9.488 2.629 1.00 74.12 121 GLY A C 1
ATOM 923 O O . GLY A 1 121 ? -10.734 8.979 3.436 1.00 74.12 121 GLY A O 1
ATOM 924 N N . GLY A 1 122 ? -9.951 9.151 1.338 1.00 77.75 122 GLY A N 1
ATOM 925 C CA . GLY A 1 122 ? -10.872 8.154 0.793 1.00 77.75 122 GLY A CA 1
ATOM 926 C C . GLY A 1 122 ? -10.723 6.780 1.464 1.00 77.75 122 GLY A C 1
ATOM 927 O O . GLY A 1 122 ? -11.713 6.072 1.684 1.00 77.75 122 GLY A O 1
ATOM 928 N N . ILE A 1 123 ? -9.497 6.389 1.825 1.00 80.25 123 ILE A N 1
ATOM 929 C CA . ILE A 1 123 ? -9.221 5.151 2.569 1.00 80.25 123 ILE A CA 1
ATOM 930 C C . ILE A 1 123 ? -9.665 5.278 4.030 1.00 80.25 123 ILE A C 1
ATOM 932 O O . ILE A 1 123 ? -10.265 4.346 4.570 1.00 80.25 123 ILE A O 1
ATOM 936 N N . CYS A 1 124 ? -9.415 6.421 4.667 1.00 79.56 124 CYS A N 1
ATOM 937 C CA . CYS A 1 124 ? -9.807 6.721 6.039 1.00 79.56 124 CYS A CA 1
ATOM 938 C C . CYS A 1 124 ? -11.329 6.638 6.195 1.00 79.56 124 CYS A C 1
ATOM 940 O O . CYS A 1 124 ? -11.823 5.845 7.000 1.00 79.56 124 CYS A O 1
ATOM 942 N N . CYS A 1 125 ? -12.076 7.337 5.337 1.00 81.81 125 CYS A N 1
ATOM 943 C CA . CYS A 1 125 ? -13.535 7.293 5.289 1.00 81.81 125 CYS A CA 1
ATOM 944 C C . CYS A 1 125 ? -14.061 5.864 5.104 1.00 81.81 125 CYS A C 1
ATOM 946 O O . CYS A 1 125 ? -14.948 5.428 5.840 1.00 81.81 125 CYS A O 1
ATOM 948 N N . ARG A 1 126 ? -13.485 5.086 4.175 1.00 80.81 126 ARG A N 1
ATOM 949 C CA . ARG A 1 126 ? -13.877 3.680 3.967 1.00 80.81 126 ARG A CA 1
ATOM 950 C C . ARG A 1 126 ? -13.600 2.805 5.188 1.00 80.81 126 ARG A C 1
ATOM 952 O O . ARG A 1 126 ? -14.445 1.980 5.545 1.00 80.81 126 ARG A O 1
ATOM 959 N N . ARG A 1 127 ? -12.461 2.992 5.863 1.00 83.75 127 ARG A N 1
ATOM 960 C CA . ARG A 1 127 ? -12.119 2.270 7.102 1.00 83.75 127 ARG A CA 1
ATOM 961 C C . ARG A 1 127 ? -13.078 2.620 8.242 1.00 83.75 127 ARG A C 1
ATOM 963 O O . ARG A 1 127 ? -13.560 1.703 8.910 1.00 83.75 127 ARG A O 1
ATOM 970 N N . ILE A 1 128 ? -13.390 3.908 8.427 1.00 80.94 128 ILE A N 1
ATOM 971 C CA . ILE A 1 128 ? -14.369 4.381 9.418 1.00 80.94 128 ILE A CA 1
ATOM 972 C C . ILE A 1 128 ? -15.735 3.770 9.117 1.00 80.94 128 ILE A C 1
ATOM 974 O O . ILE A 1 128 ? -16.300 3.113 9.987 1.00 80.94 128 ILE A O 1
ATOM 978 N N . LYS A 1 129 ? -16.230 3.890 7.879 1.00 79.00 129 LYS A N 1
ATOM 979 C CA . LYS A 1 129 ? -17.532 3.350 7.469 1.00 79.00 129 LYS A CA 1
ATOM 980 C C . LYS A 1 129 ? -17.625 1.846 7.722 1.00 79.00 129 LYS A C 1
ATOM 982 O O . LYS A 1 129 ? -18.564 1.408 8.376 1.00 79.00 129 LYS A O 1
ATOM 987 N N . THR A 1 130 ? -16.630 1.069 7.289 1.00 73.44 130 THR A N 1
ATOM 988 C CA . THR A 1 130 ? -16.622 -0.400 7.431 1.00 73.44 130 THR A CA 1
ATOM 989 C C . THR A 1 130 ? -16.676 -0.838 8.898 1.00 73.44 130 THR A C 1
ATOM 991 O O . THR A 1 130 ? -17.434 -1.740 9.251 1.00 73.44 130 THR A O 1
ATOM 994 N N . ARG A 1 131 ? -15.909 -0.183 9.783 1.00 72.25 131 ARG A N 1
ATOM 995 C CA . ARG A 1 131 ? -15.878 -0.540 11.212 1.00 72.25 131 ARG A CA 1
ATOM 996 C C . ARG A 1 131 ? -17.056 0.022 12.003 1.00 72.25 131 ARG A C 1
ATOM 998 O O . ARG A 1 131 ? -17.596 -0.685 12.851 1.00 72.25 131 ARG A O 1
ATOM 1005 N N . ALA A 1 132 ? -17.479 1.252 11.721 1.00 71.31 132 ALA A N 1
ATOM 1006 C CA . ALA A 1 132 ? -18.604 1.883 12.403 1.00 71.31 132 ALA A CA 1
ATOM 1007 C C . ALA A 1 132 ? -19.933 1.189 12.063 1.00 71.31 132 ALA A C 1
ATOM 1009 O O . ALA A 1 132 ? -20.715 0.908 12.971 1.00 71.31 132 ALA A O 1
ATOM 1010 N N . PHE A 1 133 ? -20.168 0.827 10.792 1.00 59.91 133 PHE A N 1
ATOM 1011 C CA . PHE A 1 133 ? -21.355 0.051 10.410 1.00 59.91 133 PHE A CA 1
ATOM 1012 C C . PHE A 1 133 ? -21.355 -1.342 11.042 1.00 59.91 133 PHE A C 1
ATOM 1014 O O . PHE A 1 133 ? -22.383 -1.760 11.570 1.00 59.91 133 PHE A O 1
ATOM 1021 N N . GLY A 1 134 ? -20.213 -2.040 11.052 1.00 58.31 134 GLY A N 1
ATOM 1022 C CA . GLY A 1 134 ? -20.092 -3.341 11.717 1.00 58.31 134 GLY A CA 1
ATOM 1023 C C . GLY A 1 134 ? -20.421 -3.278 13.215 1.00 58.31 134 GLY A C 1
ATOM 1024 O O . GLY A 1 134 ? -21.136 -4.136 13.732 1.00 58.31 134 GLY A O 1
ATOM 1025 N N . ALA A 1 135 ? -19.972 -2.222 13.902 1.00 58.41 135 ALA A N 1
ATOM 1026 C CA . ALA A 1 135 ? -20.277 -1.987 15.313 1.00 58.41 135 ALA A CA 1
ATOM 1027 C C . ALA A 1 135 ? -21.755 -1.619 15.559 1.00 58.41 135 ALA A C 1
ATOM 1029 O O . ALA A 1 135 ? -22.368 -2.153 16.485 1.00 58.41 135 ALA A O 1
ATOM 1030 N N . ARG A 1 136 ? -22.363 -0.763 14.718 1.00 57.12 136 ARG A N 1
ATOM 1031 C CA . ARG A 1 136 ? -23.798 -0.418 14.810 1.00 57.12 136 ARG A CA 1
ATOM 1032 C C . ARG A 1 136 ? -24.702 -1.630 14.542 1.00 57.12 136 ARG A C 1
ATOM 1034 O O . ARG A 1 136 ? -25.711 -1.782 15.226 1.00 57.12 136 ARG A O 1
ATOM 1041 N N . ARG A 1 137 ? -24.325 -2.530 13.621 1.00 50.91 137 ARG A N 1
ATOM 1042 C CA . ARG A 1 137 ? -25.070 -3.774 13.333 1.00 50.91 137 ARG A CA 1
ATOM 1043 C C . ARG A 1 137 ? -25.055 -4.747 14.517 1.00 50.91 137 ARG A C 1
ATOM 1045 O O . ARG A 1 137 ? -26.113 -5.242 14.883 1.00 50.91 137 ARG A O 1
ATOM 1052 N N . LYS A 1 138 ? -23.899 -4.943 15.170 1.00 50.34 138 LYS A N 1
ATOM 1053 C CA . LYS A 1 138 ? -23.799 -5.745 16.408 1.00 50.34 138 LYS A CA 1
ATOM 1054 C C . LYS A 1 138 ? -24.596 -5.147 17.572 1.00 50.34 138 LYS A C 1
ATOM 1056 O O . LYS A 1 138 ? -25.203 -5.890 18.330 1.00 50.34 138 LYS A O 1
ATOM 1061 N N . ARG A 1 139 ? -24.638 -3.815 17.714 1.00 49.78 139 ARG A N 1
ATOM 1062 C CA . ARG A 1 139 ? -25.472 -3.156 18.741 1.00 49.78 139 ARG A CA 1
ATOM 1063 C C . ARG A 1 139 ? -26.970 -3.354 18.501 1.00 49.78 139 ARG A C 1
ATOM 1065 O O . ARG A 1 139 ? -27.690 -3.613 19.458 1.00 49.78 139 ARG A O 1
ATOM 1072 N N . ARG A 1 140 ? -27.426 -3.268 17.245 1.00 44.84 140 ARG A N 1
ATOM 1073 C CA . ARG A 1 140 ? -28.829 -3.537 16.882 1.00 44.84 140 ARG A CA 1
ATOM 1074 C C . ARG A 1 140 ? -29.208 -5.009 17.063 1.00 44.84 140 ARG A C 1
ATOM 1076 O O . ARG A 1 140 ? -30.293 -5.264 17.561 1.00 44.84 140 ARG A O 1
ATOM 1083 N N . SER A 1 141 ? -28.317 -5.954 16.740 1.00 42.12 141 SER A N 1
ATOM 1084 C CA . SER A 1 141 ? -28.591 -7.383 16.962 1.00 42.12 141 SER A CA 1
ATOM 1085 C C . SER A 1 141 ? -28.601 -7.763 18.445 1.00 42.12 141 SER A C 1
ATOM 1087 O O . SER A 1 141 ? -29.348 -8.643 18.839 1.00 42.12 141 SER A O 1
ATOM 1089 N N . LEU A 1 142 ? -27.790 -7.108 19.282 1.00 40.41 142 LEU A N 1
ATOM 1090 C CA . LEU A 1 142 ? -27.842 -7.299 20.735 1.00 40.41 142 LEU A CA 1
ATOM 1091 C C . LEU A 1 142 ? -29.135 -6.719 21.326 1.00 40.41 142 LEU A C 1
ATOM 1093 O O . LEU A 1 142 ? -29.755 -7.372 22.151 1.00 40.41 142 LEU A O 1
ATOM 1097 N N . HIS A 1 143 ? -29.601 -5.554 20.865 1.00 43.25 143 HIS A N 1
ATOM 1098 C CA . HIS A 1 143 ? -30.905 -5.028 21.292 1.00 43.25 143 HIS A CA 1
ATOM 1099 C C . HIS A 1 143 ? -32.080 -5.935 20.895 1.00 43.25 143 HIS A C 1
ATOM 1101 O O . HIS A 1 143 ? -33.000 -6.070 21.683 1.00 43.25 143 HIS A O 1
ATOM 1107 N N . SER A 1 144 ? -32.049 -6.599 19.734 1.00 41.34 144 SER A N 1
ATOM 1108 C CA . SER A 1 144 ? -33.118 -7.532 19.337 1.00 41.34 144 SER A CA 1
ATOM 1109 C C . SER A 1 144 ? -33.077 -8.887 20.055 1.00 41.34 144 SER A C 1
ATOM 1111 O O . SER A 1 144 ? -34.062 -9.607 20.012 1.00 41.34 144 SER A O 1
ATOM 1113 N N . ILE A 1 145 ? -31.951 -9.255 20.678 1.00 47.84 145 ILE A N 1
ATOM 1114 C CA . ILE A 1 145 ? -31.813 -10.498 21.464 1.00 47.84 145 ILE A CA 1
ATOM 1115 C C . ILE A 1 145 ? -32.227 -10.280 22.930 1.00 47.84 145 ILE A C 1
ATOM 1117 O O . ILE A 1 145 ? -32.655 -11.219 23.582 1.00 47.84 145 ILE A O 1
ATOM 1121 N N . PHE A 1 146 ? -32.125 -9.049 23.441 1.00 42.19 146 PHE A N 1
ATOM 1122 C CA . PHE A 1 146 ? -32.524 -8.683 24.809 1.00 42.19 146 PHE A CA 1
ATOM 1123 C C . PHE A 1 146 ? -33.892 -7.977 24.895 1.00 42.19 146 PHE A C 1
ATOM 1125 O O . PHE A 1 146 ? -34.279 -7.546 25.976 1.00 42.19 146 PHE A O 1
ATOM 1132 N N . ALA A 1 147 ? -34.603 -7.824 23.774 1.00 43.97 147 ALA A N 1
ATOM 1133 C CA . ALA A 1 147 ? -35.941 -7.222 23.705 1.00 43.97 147 ALA A CA 1
ATOM 1134 C C . ALA A 1 147 ? -37.032 -8.225 23.275 1.00 43.97 147 ALA A C 1
ATOM 1136 O O . ALA A 1 147 ? -38.084 -7.805 22.797 1.00 43.97 147 ALA A O 1
ATOM 1137 N N . GLY A 1 148 ? -36.753 -9.526 23.401 1.00 37.41 148 GLY A N 1
ATOM 1138 C CA . GLY A 1 148 ? -37.696 -10.625 23.189 1.00 37.41 148 GLY A CA 1
ATOM 1139 C C . GLY A 1 148 ? -37.866 -11.435 24.460 1.00 37.41 148 GLY A C 1
ATOM 1140 O O . GLY A 1 148 ? -36.865 -11.540 25.205 1.00 37.41 148 GLY A O 1
#

Secondary structure (DSSP, 8-state):
--HHHHH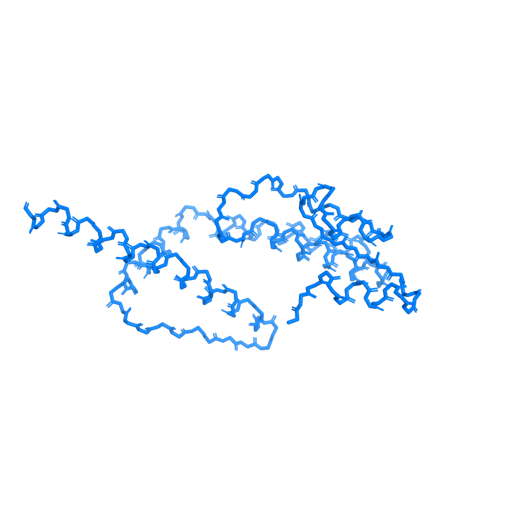HHHHHTT---EEEESSTT-HHHHH-SEEEE-------SSS--HHHHHHHHHHHHHHHHHTT-HHHHHHHHHHHHHHHHHHTSHHHHHHHHHHHHHHTT-S-------GGGHHHHHHHHHHHHHHHHHHHHHHHHHHHHS--

Organism: NCBI:txid1618577

Sequence (148 aa):
MDILESVKKAKERRAKIACLTNVPGSSLYRLSDYKMLIGAGPEKAVASTKAFSGMLAHLVLSAYSLAEKFREGQKVLVKTSESAKKVLSPSSVQKIKKLAQKILNKDNVYVIEGNLIYSCGGICCRRIKTRAFGARRKRRSLHSIFAG

Radius of gyration: 19.97 Å; chains: 1; bounding box: 58×37×51 Å

pLDDT: mean 82.65, std 14.81, range [37.41, 96.56]